Protein AF-A9G1P7-F1 (afdb_monomer)

Radius of gyration: 18.1 Å; Cα contacts (8 Å, |Δi|>4): 187; chains: 1; bounding box: 56×40×47 Å

Nearest PDB structures (foldseek):
  2op5-assembly2_C  TM=6.151E-01  e=6.965E-02  uncultured marine organism
  7rzh-assembly1_B  TM=4.862E-01  e=1.007E+00  Homo sapiens
  4pfc-assembly1_B  TM=4.143E-01  e=4.595E+00  Homo sapiens
  4pf9-assembly1_A  TM=4.374E-01  e=9.522E+00  Homo sapiens
  8p1m-assembly1_A  TM=3.421E-01  e=5.858E+00  Orthohantavirus hantanense

Sequence (152 aa):
MLPRSRGFTIIAKVIPGREDVVRAYGKTVENLIKDQPLALAPLALHHLRWATYKEGDTTWFLYIGFFDTDFDKYVEDAVLLFKQAGLNTIFEQLEGFPLDWKENPASFAKFAREHAAQPFMEYAEYPDATGVEVVKALKVKCALSTMLDQMQ

Secondary structure (DSSP, 8-state):
-----EEEEEEEEBPTT-HHHHHHHHHHHHHHHHH-TTTTGGG-EEEEEEEEEEETTEEEEEEEEEESS-HHHHHHHHHHHHHHHTPPPGGGGBTT--TTTTT-HHHHHHHHHHTB---S----SSTT--HHHHHHHHHHHHHHHHHHHTT-

Structure (mmCIF, N/CA/C/O backbone):
data_AF-A9G1P7-F1
#
_entry.id   AF-A9G1P7-F1
#
loop_
_atom_site.group_PDB
_atom_site.id
_atom_site.type_symbol
_atom_site.label_atom_id
_atom_site.label_alt_id
_atom_site.label_comp_id
_atom_site.label_asym_id
_atom_site.label_entity_id
_atom_site.label_seq_id
_atom_site.pdbx_PDB_ins_code
_atom_site.Cartn_x
_atom_site.Cartn_y
_atom_site.Cartn_z
_atom_site.occupancy
_atom_site.B_iso_or_equiv
_atom_site.auth_seq_id
_atom_site.auth_comp_id
_atom_site.auth_asym_id
_atom_site.auth_atom_id
_atom_site.pdbx_PDB_model_num
ATOM 1 N N . MET A 1 1 ? 11.477 22.745 -3.547 1.00 47.53 1 MET A N 1
ATOM 2 C CA . MET A 1 1 ? 10.751 21.576 -3.004 1.00 47.53 1 MET A CA 1
ATOM 3 C C . MET A 1 1 ? 11.686 20.390 -3.175 1.00 47.53 1 MET A C 1
ATOM 5 O O . MET A 1 1 ? 12.257 20.295 -4.253 1.00 47.53 1 MET A O 1
ATOM 9 N N . LEU A 1 2 ? 11.952 19.592 -2.133 1.00 44.75 2 LEU A N 1
ATOM 10 C CA . LEU A 1 2 ? 12.811 18.405 -2.276 1.00 44.75 2 LEU A CA 1
ATOM 11 C C . LEU A 1 2 ? 12.202 17.443 -3.311 1.00 44.75 2 LEU A C 1
ATOM 13 O O . LEU A 1 2 ? 10.972 17.414 -3.422 1.00 44.75 2 LEU A O 1
ATOM 17 N N . PRO A 1 3 ? 13.026 16.692 -4.054 1.00 53.44 3 PRO A N 1
ATOM 18 C CA . PRO A 1 3 ? 12.527 15.663 -4.950 1.00 53.44 3 PRO A CA 1
ATOM 19 C C . PRO A 1 3 ? 11.735 14.611 -4.163 1.00 53.44 3 PRO A C 1
ATOM 21 O O . PRO A 1 3 ? 12.199 14.117 -3.134 1.00 53.44 3 PRO A O 1
ATOM 24 N N . ARG A 1 4 ? 10.513 14.320 -4.622 1.00 58.38 4 ARG A N 1
ATOM 25 C CA . ARG A 1 4 ? 9.573 13.392 -3.979 1.00 58.38 4 ARG A CA 1
ATOM 26 C C . ARG A 1 4 ? 9.188 12.291 -4.951 1.00 58.38 4 ARG A C 1
ATOM 28 O O . ARG A 1 4 ? 8.892 12.582 -6.108 1.00 58.38 4 ARG A O 1
ATOM 35 N N . SER A 1 5 ? 9.150 11.059 -4.462 1.00 65.62 5 SER A N 1
ATOM 36 C CA . SER A 1 5 ? 8.478 9.967 -5.166 1.00 65.62 5 SER A CA 1
ATOM 37 C C . SER A 1 5 ? 6.971 10.100 -4.946 1.00 65.62 5 SER A C 1
ATOM 39 O O . SER A 1 5 ? 6.522 10.734 -3.992 1.00 65.62 5 SER A O 1
ATOM 41 N N . ARG A 1 6 ? 6.144 9.514 -5.815 1.00 79.06 6 ARG A N 1
ATOM 42 C CA . ARG A 1 6 ? 4.700 9.463 -5.549 1.00 79.06 6 ARG A CA 1
ATOM 43 C C . ARG A 1 6 ? 4.474 8.427 -4.448 1.00 79.06 6 ARG A C 1
ATOM 45 O O . ARG A 1 6 ? 4.608 7.225 -4.668 1.00 79.06 6 ARG A O 1
ATOM 52 N N . GLY A 1 7 ? 4.248 8.927 -3.235 1.00 84.25 7 GLY A N 1
ATOM 53 C CA . GLY A 1 7 ? 4.132 8.135 -2.018 1.00 84.25 7 GLY A CA 1
ATOM 54 C C . GLY A 1 7 ? 2.810 8.358 -1.292 1.00 84.25 7 GLY A C 1
ATOM 55 O O . GLY A 1 7 ? 2.191 9.419 -1.391 1.00 84.25 7 GLY A O 1
ATOM 56 N N . PHE A 1 8 ? 2.380 7.351 -0.536 1.00 89.81 8 PHE A N 1
ATOM 57 C CA . PHE A 1 8 ? 1.216 7.435 0.338 1.00 89.81 8 PHE A CA 1
ATOM 58 C C . PHE A 1 8 ? 1.489 6.708 1.661 1.00 89.81 8 PHE A C 1
ATOM 60 O O . PHE A 1 8 ? 2.047 5.610 1.660 1.00 89.81 8 PHE A O 1
ATOM 67 N N . THR A 1 9 ? 1.055 7.293 2.783 1.00 94.31 9 THR A N 1
ATOM 68 C CA . THR A 1 9 ? 1.056 6.637 4.102 1.00 94.31 9 THR A CA 1
ATOM 69 C C . THR A 1 9 ? -0.363 6.556 4.666 1.00 94.31 9 THR A C 1
ATOM 71 O O . THR A 1 9 ? -0.972 7.594 4.906 1.00 94.31 9 THR A O 1
ATOM 74 N N . ILE A 1 10 ? -0.890 5.347 4.892 1.00 96.00 10 ILE A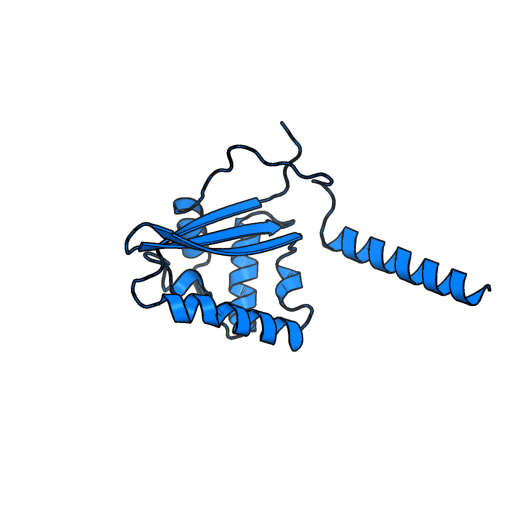 N 1
ATOM 75 C CA . ILE A 1 10 ? -2.172 5.102 5.583 1.00 96.00 10 ILE A CA 1
ATOM 76 C C . ILE A 1 10 ? -1.874 4.748 7.036 1.00 96.00 10 ILE A C 1
ATOM 78 O O . ILE A 1 10 ? -1.062 3.854 7.292 1.00 96.00 10 ILE A O 1
ATOM 82 N N . ILE A 1 11 ? -2.576 5.392 7.967 1.00 97.44 11 ILE A N 1
ATOM 83 C CA . ILE A 1 11 ? -2.662 4.959 9.364 1.00 97.44 11 ILE A CA 1
ATOM 84 C C . ILE A 1 11 ? -4.134 4.740 9.702 1.00 97.44 11 ILE A C 1
ATOM 86 O O . ILE A 1 11 ? -4.928 5.675 9.658 1.00 97.44 11 ILE A O 1
ATOM 90 N N . ALA A 1 12 ? -4.505 3.507 10.038 1.00 98.12 12 ALA A N 1
ATOM 91 C CA . ALA A 1 12 ? -5.886 3.154 10.362 1.00 98.12 12 ALA A CA 1
ATOM 92 C C . ALA A 1 12 ? -5.949 2.110 11.478 1.00 98.12 12 ALA A C 1
ATOM 94 O O . ALA A 1 12 ? -4.993 1.369 11.711 1.00 98.12 12 ALA A O 1
ATOM 95 N N . LYS A 1 13 ? -7.078 2.051 12.183 1.00 98.31 13 LYS A N 1
ATOM 96 C CA . LYS A 1 13 ? -7.295 1.069 13.249 1.00 98.31 13 LYS A CA 1
ATOM 97 C C . LYS A 1 13 ? -7.626 -0.292 12.659 1.00 98.31 13 LYS A C 1
ATOM 99 O O . LYS A 1 13 ? -8.415 -0.391 11.722 1.00 98.31 13 LYS A O 1
ATOM 104 N N . VAL A 1 14 ? -7.040 -1.337 13.227 1.00 98.31 14 VAL A N 1
ATOM 105 C CA . VAL A 1 14 ? -7.446 -2.719 12.961 1.00 98.31 14 VAL A CA 1
ATOM 106 C C . VAL A 1 14 ? -8.733 -2.997 13.731 1.00 98.31 14 VAL A C 1
ATOM 108 O O . VAL A 1 14 ? -8.842 -2.618 14.895 1.00 98.31 14 VAL A O 1
ATOM 111 N N . ILE A 1 15 ? -9.690 -3.678 13.098 1.00 98.06 15 ILE A N 1
ATOM 112 C CA . ILE A 1 15 ? -10.915 -4.140 13.762 1.00 98.06 15 ILE A CA 1
ATOM 113 C C . ILE A 1 15 ? -10.518 -5.024 14.962 1.00 98.06 15 ILE A C 1
ATOM 115 O O . ILE A 1 15 ? -9.756 -5.979 14.768 1.00 98.06 15 ILE A O 1
ATOM 119 N N . PRO A 1 16 ? -11.032 -4.771 16.180 1.00 97.12 16 PRO A N 1
ATOM 120 C CA . PRO A 1 16 ? -10.683 -5.558 17.360 1.00 97.12 16 PRO A CA 1
ATOM 121 C C . PRO A 1 16 ? -10.860 -7.068 17.142 1.00 97.12 16 PRO A C 1
ATOM 123 O O . PRO A 1 16 ? -11.905 -7.523 16.670 1.00 97.12 16 PRO A O 1
ATOM 126 N N . GLY A 1 17 ? -9.832 -7.854 17.476 1.00 96.06 17 GLY A N 1
ATOM 127 C CA . GLY A 1 17 ? -9.819 -9.310 17.298 1.00 96.06 17 GLY A CA 1
ATOM 128 C C . GLY A 1 17 ? -9.409 -9.788 15.898 1.00 96.06 17 GLY A C 1
ATOM 129 O O . GLY A 1 17 ? -9.467 -10.988 15.625 1.00 96.06 17 GLY A O 1
ATOM 130 N N . ARG A 1 18 ? -9.009 -8.888 14.987 1.00 96.75 18 ARG A N 1
ATOM 131 C CA . ARG A 1 18 ? -8.516 -9.232 13.637 1.00 96.75 18 ARG A CA 1
ATOM 132 C C . ARG A 1 18 ? -6.996 -9.183 13.495 1.00 96.75 18 ARG A C 1
ATOM 134 O O . ARG A 1 18 ? -6.484 -9.396 12.399 1.00 96.75 18 ARG A O 1
ATOM 141 N N . GLU A 1 19 ? -6.254 -8.969 14.575 1.00 94.25 19 GLU A N 1
ATOM 142 C CA . GLU A 1 19 ? -4.794 -8.831 14.567 1.00 94.25 19 GLU A CA 1
ATOM 143 C C . GLU A 1 19 ? -4.078 -10.032 13.940 1.00 94.25 19 GLU A C 1
ATOM 145 O O . GLU A 1 19 ? -3.160 -9.860 13.132 1.00 94.25 19 GLU A O 1
ATOM 150 N N . ASP A 1 20 ? -4.517 -11.245 14.275 1.00 95.06 20 ASP A N 1
ATOM 151 C CA . ASP A 1 20 ? -3.923 -12.471 13.738 1.00 95.06 20 ASP A CA 1
ATOM 152 C C . ASP A 1 20 ? -4.206 -12.627 12.243 1.00 95.06 20 ASP A C 1
ATOM 154 O O . ASP A 1 20 ? -3.332 -13.066 11.495 1.00 95.06 20 ASP A O 1
ATOM 158 N N . VAL A 1 21 ? -5.384 -12.191 11.782 1.00 95.56 21 VAL A N 1
ATOM 159 C CA . VAL A 1 21 ? -5.727 -12.159 10.352 1.00 95.56 21 VAL A CA 1
ATOM 160 C C . VAL A 1 21 ? -4.827 -11.165 9.624 1.00 95.56 21 VAL A C 1
ATOM 162 O O . VAL A 1 21 ? -4.291 -11.488 8.563 1.00 95.56 21 VAL A O 1
ATOM 165 N N . VAL A 1 22 ? -4.589 -9.991 10.224 1.00 94.94 22 VAL A N 1
ATOM 166 C CA . VAL A 1 22 ? -3.697 -8.978 9.651 1.00 94.94 22 VAL A CA 1
ATOM 167 C C . VAL A 1 22 ? -2.276 -9.513 9.490 1.00 94.94 22 VAL A C 1
ATOM 169 O O . VAL A 1 22 ? -1.677 -9.376 8.424 1.00 94.94 22 VAL A O 1
ATOM 172 N N . ARG A 1 23 ? -1.735 -10.177 10.519 1.00 92.31 23 ARG A N 1
ATOM 173 C CA . ARG A 1 23 ? -0.396 -10.784 10.441 1.00 92.31 23 ARG A CA 1
ATOM 174 C C . ARG A 1 23 ? -0.343 -11.952 9.461 1.00 92.31 23 ARG A C 1
ATOM 176 O O . ARG A 1 23 ? 0.632 -12.076 8.722 1.00 92.31 23 ARG A O 1
ATOM 183 N N . ALA A 1 24 ? -1.368 -12.800 9.441 1.00 94.19 24 ALA A N 1
ATOM 184 C CA . ALA A 1 24 ? -1.423 -13.956 8.552 1.00 94.19 24 ALA A CA 1
ATOM 185 C C . ALA A 1 24 ? -1.475 -13.555 7.071 1.00 94.19 24 ALA A C 1
ATOM 187 O O . ALA A 1 24 ? -0.924 -14.272 6.237 1.00 94.19 24 ALA A O 1
ATOM 188 N N . TYR A 1 25 ? -2.055 -12.395 6.747 1.00 93.69 25 TYR A N 1
ATOM 189 C CA . TYR A 1 25 ? -2.134 -11.890 5.376 1.00 93.69 25 TYR A CA 1
ATOM 190 C C . TYR A 1 25 ? -0.769 -11.743 4.691 1.00 93.69 25 TYR A C 1
ATOM 192 O O . TYR A 1 25 ? -0.667 -11.951 3.483 1.00 93.69 25 TYR A O 1
ATOM 200 N N . GLY A 1 26 ? 0.298 -11.463 5.451 1.00 91.06 26 GLY A N 1
ATOM 201 C CA . GLY A 1 26 ? 1.657 -11.424 4.906 1.00 91.06 26 GLY A CA 1
ATOM 202 C C . GLY A 1 26 ? 2.028 -12.722 4.182 1.00 91.06 26 GLY A C 1
ATOM 203 O O . GLY A 1 26 ? 2.543 -12.680 3.069 1.00 91.06 26 GLY A O 1
ATOM 204 N N . LYS A 1 27 ? 1.643 -13.879 4.740 1.00 92.75 27 LYS A N 1
ATOM 205 C CA . LYS A 1 27 ? 1.874 -15.188 4.108 1.00 92.75 27 LYS A CA 1
ATOM 206 C C . LYS A 1 27 ? 1.083 -15.362 2.813 1.00 92.75 27 LYS A C 1
ATOM 208 O O . LYS A 1 27 ? 1.578 -15.996 1.887 1.00 92.75 27 LYS A O 1
ATOM 213 N N . THR A 1 28 ? -0.123 -14.802 2.727 1.00 91.88 28 THR A N 1
ATOM 214 C CA . THR A 1 28 ? -0.927 -14.825 1.495 1.00 91.88 28 THR A CA 1
ATOM 215 C C . THR A 1 28 ? -0.209 -14.091 0.366 1.00 91.88 28 THR A C 1
ATOM 217 O O . THR A 1 28 ? -0.097 -14.623 -0.737 1.00 91.88 28 THR A O 1
ATOM 220 N N . VAL A 1 29 ? 0.335 -12.903 0.650 1.00 90.25 29 VAL A N 1
ATOM 221 C CA . VAL A 1 29 ? 1.100 -12.118 -0.331 1.00 90.25 29 VAL A CA 1
ATOM 222 C C . VAL A 1 29 ? 2.419 -12.809 -0.685 1.00 90.25 29 VAL A C 1
ATOM 224 O O . VAL A 1 29 ? 2.765 -12.892 -1.860 1.00 90.25 29 VAL A O 1
ATOM 227 N N . GLU A 1 30 ? 3.135 -13.363 0.298 1.00 91.62 30 GLU A N 1
ATOM 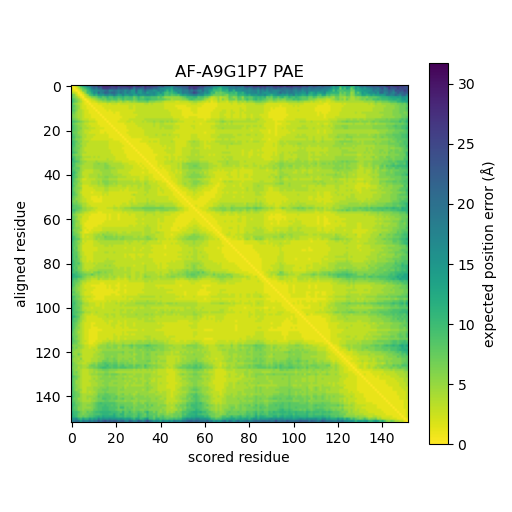228 C CA . GLU A 1 30 ? 4.359 -14.134 0.048 1.00 91.62 30 GLU A CA 1
ATOM 229 C C . GLU A 1 30 ? 4.111 -15.331 -0.875 1.00 91.62 30 GLU A C 1
ATOM 231 O O . GLU A 1 30 ? 4.896 -15.567 -1.790 1.00 91.62 30 GLU A O 1
ATOM 236 N N . ASN A 1 31 ? 3.033 -16.084 -0.648 1.00 93.56 31 ASN A N 1
ATOM 237 C CA . ASN A 1 31 ? 2.690 -17.232 -1.483 1.00 93.56 31 ASN A CA 1
ATOM 238 C C . ASN A 1 31 ? 2.307 -16.794 -2.902 1.00 93.56 31 ASN A C 1
ATOM 240 O O . ASN A 1 31 ? 2.817 -17.373 -3.857 1.00 93.56 31 ASN A O 1
ATOM 244 N N . LEU A 1 32 ? 1.521 -15.718 -3.050 1.00 90.69 32 LEU A N 1
ATOM 245 C CA . LEU A 1 32 ? 1.213 -15.141 -4.364 1.00 90.69 32 LEU A CA 1
ATOM 246 C C . LEU A 1 32 ? 2.491 -14.792 -5.137 1.00 90.69 32 LEU A C 1
ATOM 248 O O . LEU A 1 32 ? 2.601 -15.126 -6.310 1.00 90.69 32 LEU A O 1
ATOM 252 N N . ILE A 1 33 ? 3.458 -14.136 -4.492 1.00 91.25 33 ILE A N 1
ATOM 253 C CA . ILE A 1 33 ? 4.712 -13.735 -5.145 1.00 91.25 33 ILE A CA 1
ATOM 254 C C . ILE A 1 33 ? 5.585 -14.956 -5.466 1.00 91.25 33 ILE A C 1
ATOM 256 O O . ILE A 1 33 ? 6.236 -14.977 -6.507 1.00 91.25 33 ILE A O 1
ATOM 260 N N . LYS A 1 34 ? 5.606 -15.986 -4.611 1.00 94.00 34 LYS A N 1
ATOM 261 C CA . LYS A 1 34 ? 6.332 -17.236 -4.900 1.00 94.00 34 LYS A CA 1
ATOM 262 C C . LYS A 1 34 ? 5.774 -17.937 -6.138 1.00 94.00 34 LYS A C 1
ATOM 264 O O . LYS A 1 34 ? 6.558 -18.355 -6.987 1.00 94.00 34 LYS A O 1
ATOM 269 N N . ASP A 1 35 ? 4.452 -18.028 -6.248 1.00 93.25 35 ASP A N 1
ATOM 270 C CA . ASP A 1 35 ? 3.785 -18.697 -7.369 1.00 93.25 35 ASP A CA 1
ATOM 271 C C . ASP A 1 35 ? 3.802 -17.833 -8.640 1.00 93.25 35 ASP A C 1
ATOM 273 O O . ASP A 1 35 ? 3.920 -18.339 -9.757 1.00 93.25 35 ASP A O 1
ATOM 277 N N . GLN A 1 36 ? 3.701 -16.512 -8.477 1.00 91.88 36 GLN A N 1
ATOM 278 C CA . GLN A 1 36 ? 3.643 -15.522 -9.549 1.00 91.88 36 GLN A CA 1
ATOM 279 C C . GLN A 1 36 ? 4.563 -14.330 -9.222 1.00 91.88 36 GLN A C 1
ATOM 281 O O . GLN A 1 36 ? 4.098 -13.290 -8.745 1.00 91.88 36 GLN A O 1
ATOM 286 N N . PRO A 1 37 ? 5.871 -14.419 -9.538 1.00 88.94 37 PRO A N 1
ATOM 287 C CA . PRO A 1 37 ? 6.860 -13.395 -9.169 1.00 88.94 37 PRO A CA 1
ATOM 288 C C . PRO A 1 37 ? 6.566 -11.977 -9.669 1.00 88.94 37 PRO A C 1
ATOM 290 O O . PRO A 1 37 ? 7.081 -11.006 -9.120 1.00 88.94 37 PRO A O 1
ATOM 293 N N . LEU A 1 38 ? 5.740 -11.844 -10.709 1.00 87.75 38 LEU A N 1
ATOM 294 C CA . LEU A 1 38 ? 5.348 -10.565 -11.303 1.00 87.75 38 LEU A CA 1
ATOM 295 C C . LEU A 1 38 ? 3.914 -10.142 -10.955 1.00 87.75 38 LEU A C 1
ATOM 297 O O . LEU A 1 38 ? 3.423 -9.183 -11.542 1.00 87.75 38 LEU A O 1
ATOM 301 N N . ALA A 1 39 ? 3.246 -10.807 -10.006 1.00 89.25 39 ALA A N 1
ATOM 302 C CA . ALA A 1 39 ? 1.854 -10.514 -9.660 1.00 89.25 39 ALA A CA 1
ATOM 303 C C . ALA A 1 39 ? 1.627 -9.040 -9.291 1.00 89.25 39 ALA A C 1
ATOM 305 O O . ALA A 1 39 ? 0.617 -8.465 -9.677 1.00 89.25 39 ALA A O 1
ATOM 306 N N . LEU A 1 40 ? 2.584 -8.409 -8.599 1.00 89.44 40 LEU A N 1
ATOM 307 C CA . LEU A 1 40 ? 2.502 -7.002 -8.189 1.00 89.44 40 LEU A CA 1
ATOM 308 C C . LEU A 1 40 ? 3.071 -6.009 -9.218 1.00 89.44 40 LEU A C 1
ATOM 310 O O . LEU A 1 40 ? 3.011 -4.803 -8.987 1.00 89.44 40 LEU A O 1
ATOM 314 N N . ALA A 1 41 ? 3.613 -6.474 -10.349 1.00 87.94 41 ALA A N 1
ATOM 315 C CA . ALA A 1 41 ? 4.207 -5.604 -11.367 1.00 87.94 41 ALA A CA 1
ATOM 316 C C . ALA A 1 41 ? 3.260 -4.508 -11.907 1.00 87.94 41 ALA A C 1
ATOM 318 O O . ALA A 1 41 ? 3.750 -3.399 -12.136 1.00 87.94 41 ALA A O 1
ATOM 319 N N . PRO A 1 42 ? 1.936 -4.740 -12.069 1.00 88.81 42 PRO A N 1
ATOM 320 C CA . PRO A 1 42 ? 1.008 -3.698 -12.519 1.00 88.81 42 PRO A CA 1
ATOM 321 C C . PRO A 1 42 ? 0.946 -2.471 -11.604 1.00 88.81 42 PRO A C 1
ATOM 323 O O . PRO A 1 42 ? 0.643 -1.384 -12.077 1.00 88.81 42 PRO A O 1
ATOM 326 N N . LEU A 1 43 ? 1.277 -2.623 -10.318 1.00 89.94 43 LEU A N 1
ATOM 327 C CA . LEU A 1 43 ? 1.243 -1.534 -9.340 1.00 89.94 43 LEU A CA 1
ATOM 328 C C . LEU A 1 43 ? 2.434 -0.570 -9.449 1.00 89.94 43 LEU A C 1
ATOM 330 O O . LEU A 1 43 ? 2.482 0.406 -8.704 1.00 89.94 43 LEU A O 1
ATOM 334 N N . ALA A 1 44 ? 3.401 -0.858 -10.332 1.00 89.12 44 ALA A N 1
ATOM 335 C CA . ALA A 1 44 ? 4.587 -0.034 -10.580 1.00 89.12 44 ALA A CA 1
ATOM 336 C C . ALA A 1 44 ? 5.278 0.436 -9.283 1.00 89.12 44 ALA A C 1
ATOM 338 O O . ALA A 1 44 ? 5.553 1.619 -9.084 1.00 89.12 44 ALA A O 1
ATOM 339 N N . LEU A 1 45 ? 5.489 -0.512 -8.367 1.00 89.69 45 LEU A N 1
ATOM 340 C CA . LEU A 1 45 ? 5.975 -0.265 -7.013 1.00 89.69 45 LEU A CA 1
ATOM 341 C C . LEU A 1 45 ? 7.489 -0.064 -6.989 1.00 89.69 45 LEU A C 1
ATOM 343 O O . LEU A 1 45 ? 8.237 -0.872 -7.538 1.00 89.69 45 LEU A O 1
ATOM 347 N N . HIS A 1 46 ? 7.931 0.929 -6.223 1.00 89.75 46 HIS A N 1
ATOM 348 C CA . HIS A 1 46 ? 9.305 1.009 -5.720 1.00 89.75 46 HIS A CA 1
ATOM 349 C C . HIS A 1 46 ? 9.457 0.231 -4.424 1.00 89.75 46 HIS A C 1
ATOM 351 O O . HIS A 1 46 ? 10.432 -0.488 -4.215 1.00 89.75 46 HIS A O 1
ATOM 357 N N . HIS A 1 47 ? 8.484 0.398 -3.530 1.00 89.31 47 HIS A N 1
ATOM 358 C CA . HIS A 1 47 ? 8.530 -0.171 -2.195 1.00 89.31 47 HIS A CA 1
ATOM 359 C C . HIS A 1 47 ? 7.140 -0.152 -1.557 1.00 89.31 47 HIS A C 1
ATOM 361 O O . HIS A 1 47 ? 6.435 0.856 -1.623 1.00 89.31 47 HIS A O 1
ATOM 367 N N . LEU A 1 48 ? 6.782 -1.250 -0.889 1.00 91.38 48 LEU A N 1
ATOM 368 C CA . LEU A 1 48 ? 5.602 -1.354 -0.036 1.00 91.38 48 LEU A CA 1
ATOM 369 C C . LEU A 1 48 ? 6.005 -1.852 1.345 1.00 91.38 48 LEU A C 1
ATOM 371 O O . LEU A 1 48 ? 6.807 -2.778 1.476 1.00 91.38 48 LEU A O 1
ATOM 375 N N . ARG A 1 49 ? 5.405 -1.270 2.379 1.00 93.38 49 ARG A N 1
ATOM 376 C CA . ARG A 1 49 ? 5.606 -1.694 3.759 1.00 93.38 49 ARG A CA 1
ATOM 377 C C . ARG A 1 49 ? 4.294 -1.712 4.513 1.00 93.38 49 ARG A C 1
ATOM 379 O O . ARG A 1 49 ? 3.616 -0.697 4.627 1.00 93.38 49 ARG A O 1
ATOM 386 N N . TRP A 1 50 ? 4.018 -2.867 5.099 1.00 94.31 50 TRP A N 1
ATOM 387 C CA . TRP A 1 50 ? 2.957 -3.079 6.067 1.00 94.31 50 TRP A CA 1
ATOM 388 C C . TRP A 1 50 ? 3.588 -3.208 7.445 1.00 94.31 50 TRP A C 1
ATOM 390 O O . TRP A 1 50 ? 4.566 -3.936 7.627 1.00 94.31 50 TRP A O 1
ATOM 400 N N . ALA A 1 51 ? 3.038 -2.509 8.423 1.00 95.38 51 ALA A N 1
ATOM 401 C CA . ALA A 1 51 ? 3.428 -2.653 9.812 1.00 95.38 51 ALA A CA 1
ATOM 402 C C . ALA A 1 51 ? 2.205 -2.511 10.714 1.00 95.38 51 ALA A C 1
ATOM 404 O O . ALA A 1 51 ? 1.186 -1.942 10.335 1.00 95.38 51 ALA A O 1
ATOM 405 N N . THR A 1 52 ? 2.329 -3.022 11.932 1.00 96.44 52 THR A N 1
ATOM 406 C CA . THR A 1 52 ? 1.331 -2.823 12.981 1.00 96.44 52 THR A CA 1
ATOM 407 C C . THR A 1 52 ? 2.026 -2.376 14.251 1.00 96.44 52 THR A C 1
ATOM 409 O O . THR A 1 52 ? 3.075 -2.934 14.584 1.00 96.44 52 THR A O 1
ATOM 412 N N . TYR A 1 53 ? 1.423 -1.457 14.990 1.00 96.56 53 TYR A N 1
ATOM 413 C CA . TYR A 1 53 ? 1.860 -1.091 16.335 1.00 96.56 53 TYR A CA 1
ATOM 414 C C . TYR A 1 53 ? 0.661 -1.052 17.284 1.00 96.56 53 TYR A C 1
ATOM 416 O O . TYR A 1 53 ? -0.485 -1.036 16.842 1.00 96.56 53 TYR A O 1
ATOM 424 N N . LYS A 1 54 ? 0.922 -1.093 18.592 1.00 97.00 54 LYS A N 1
ATOM 425 C CA . LYS A 1 54 ? -0.121 -1.020 19.620 1.00 97.00 54 LYS A CA 1
ATOM 426 C C . LYS A 1 54 ? -0.042 0.297 20.373 1.00 97.00 54 LYS A C 1
ATOM 428 O O . LYS A 1 54 ? 1.051 0.752 20.701 1.00 97.00 54 LYS A O 1
ATOM 433 N N . GLU A 1 55 ? -1.204 0.853 20.676 1.00 96.81 55 GLU A N 1
ATOM 434 C CA . GLU A 1 55 ? -1.387 1.996 21.564 1.00 96.81 55 GLU A CA 1
ATOM 435 C C . GLU A 1 55 ? -2.544 1.668 22.516 1.00 96.81 55 GLU A C 1
ATOM 437 O O . GLU A 1 55 ? -3.706 1.606 22.110 1.00 96.81 55 GLU A O 1
ATOM 442 N N . GLY A 1 56 ? -2.215 1.367 23.776 1.00 95.19 56 GLY A N 1
ATOM 443 C CA . GLY A 1 56 ? -3.169 0.759 24.707 1.00 95.19 56 GLY A CA 1
ATOM 444 C C . GLY A 1 56 ? -3.723 -0.558 24.154 1.00 95.19 56 GLY A C 1
ATOM 445 O O . GLY A 1 56 ? -2.964 -1.408 23.681 1.00 95.19 56 GLY A O 1
ATOM 446 N N . ASP A 1 57 ? -5.049 -0.692 24.166 1.00 94.56 57 ASP A N 1
ATOM 447 C CA . ASP A 1 57 ? -5.762 -1.854 23.618 1.00 94.56 57 ASP A CA 1
ATOM 448 C C . ASP A 1 57 ? -6.034 -1.745 22.107 1.00 94.56 57 ASP A C 1
ATOM 450 O O . ASP A 1 57 ? -6.596 -2.661 21.510 1.00 94.56 57 ASP A O 1
ATOM 454 N N . THR A 1 58 ? -5.639 -0.640 21.464 1.00 97.19 58 THR A N 1
ATOM 455 C CA . THR A 1 58 ? -5.852 -0.434 20.025 1.00 97.19 58 THR A CA 1
ATOM 456 C C . THR A 1 58 ? -4.652 -0.928 19.226 1.00 97.19 58 THR A C 1
ATOM 458 O O . THR A 1 58 ? -3.509 -0.533 19.473 1.00 97.19 58 THR A O 1
ATOM 461 N N . THR A 1 59 ? -4.915 -1.757 18.215 1.00 98.25 59 THR A N 1
ATOM 462 C CA . THR A 1 59 ? -3.921 -2.116 17.201 1.00 98.25 59 THR A CA 1
ATOM 463 C C . THR A 1 59 ? -4.067 -1.189 15.998 1.00 98.25 59 THR A C 1
ATOM 465 O O . THR A 1 59 ? -5.121 -1.115 15.370 1.00 98.25 59 THR A O 1
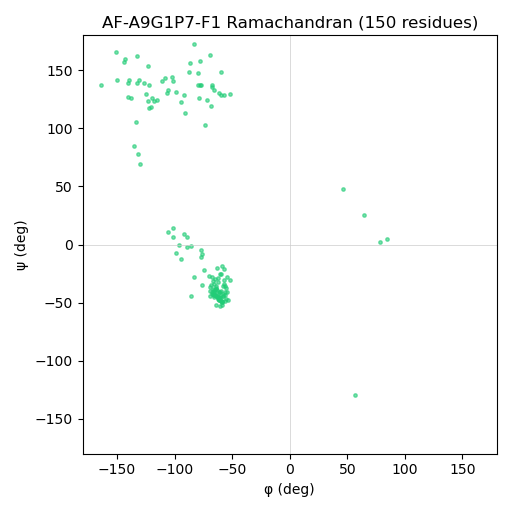ATOM 468 N N . TRP A 1 60 ? -2.986 -0.502 15.654 1.00 98.00 60 TRP A N 1
ATOM 469 C CA . TRP A 1 60 ? -2.897 0.379 14.499 1.00 98.00 60 TRP A CA 1
ATOM 470 C C . TRP A 1 60 ? -2.167 -0.311 13.354 1.00 98.00 60 TRP A C 1
ATOM 472 O O . TRP A 1 60 ? -1.166 -1.002 13.559 1.00 98.00 60 TRP A O 1
ATOM 482 N N . PHE A 1 61 ? -2.659 -0.092 12.143 1.00 97.94 61 PHE A N 1
ATOM 483 C CA . PHE A 1 61 ? -2.080 -0.547 10.892 1.00 97.94 61 PHE A CA 1
ATOM 484 C C . PHE A 1 61 ? -1.446 0.633 10.160 1.00 97.94 61 PHE A C 1
ATOM 486 O O . PHE A 1 61 ? -2.072 1.676 9.976 1.00 97.94 61 PHE A O 1
ATOM 493 N N . LEU A 1 62 ? -0.200 0.441 9.737 1.00 97.06 62 LEU A N 1
ATOM 494 C CA . LEU A 1 62 ? 0.587 1.380 8.955 1.00 97.06 62 LEU A CA 1
ATOM 495 C C . LEU A 1 62 ? 0.860 0.762 7.585 1.00 97.06 62 LEU A C 1
ATOM 497 O O . LEU A 1 62 ? 1.454 -0.316 7.494 1.00 97.06 62 LEU A O 1
ATOM 501 N N . TYR A 1 63 ? 0.478 1.473 6.531 1.00 95.62 63 TYR A N 1
ATOM 502 C CA . TYR A 1 63 ? 0.796 1.114 5.156 1.00 95.62 63 TYR A CA 1
ATOM 503 C C . TYR A 1 63 ? 1.540 2.250 4.479 1.00 95.62 63 TYR A C 1
ATOM 505 O O . TYR A 1 63 ? 1.032 3.364 4.416 1.00 95.62 63 TYR A O 1
ATOM 513 N N . ILE A 1 64 ? 2.730 1.961 3.967 1.00 94.44 64 ILE A N 1
ATOM 514 C CA . ILE A 1 64 ? 3.545 2.912 3.214 1.00 94.44 64 ILE A CA 1
ATOM 515 C C . ILE A 1 64 ? 3.750 2.333 1.825 1.00 94.44 64 ILE A C 1
ATOM 517 O O . ILE A 1 64 ? 4.239 1.208 1.698 1.00 94.44 64 ILE A O 1
ATOM 521 N N . GLY A 1 65 ? 3.410 3.104 0.799 1.00 92.19 65 GLY A N 1
ATOM 522 C CA . GLY A 1 65 ? 3.646 2.721 -0.584 1.00 92.19 65 GLY A CA 1
ATOM 523 C C . GLY A 1 65 ? 4.282 3.836 -1.391 1.00 92.19 65 GLY A C 1
ATOM 524 O O . GLY A 1 65 ? 3.895 4.992 -1.251 1.00 92.19 65 GLY A O 1
ATOM 525 N N . PHE A 1 66 ? 5.237 3.457 -2.237 1.00 91.44 66 PHE A N 1
ATOM 526 C CA . PHE A 1 66 ? 5.866 4.311 -3.240 1.00 91.44 66 PHE A CA 1
ATOM 527 C C . PHE A 1 66 ? 5.725 3.649 -4.607 1.00 91.44 66 PHE A C 1
ATOM 529 O O . PHE A 1 66 ? 6.053 2.467 -4.752 1.00 91.44 66 PHE A O 1
ATOM 536 N N . PHE A 1 67 ? 5.235 4.395 -5.591 1.00 90.94 67 PHE A N 1
ATOM 537 C CA . PHE A 1 67 ? 4.890 3.875 -6.915 1.00 90.94 67 PHE A CA 1
ATOM 538 C C . PHE A 1 67 ? 5.048 4.946 -8.001 1.00 90.94 67 PHE A C 1
ATOM 540 O O . PHE A 1 67 ? 5.192 6.128 -7.703 1.00 90.94 67 PHE A O 1
ATOM 547 N N . ASP A 1 68 ? 5.047 4.530 -9.267 1.00 89.44 68 ASP A N 1
ATOM 548 C CA . ASP A 1 68 ? 5.273 5.432 -10.408 1.00 89.44 68 ASP A CA 1
ATOM 549 C C . ASP A 1 68 ? 4.009 6.185 -10.859 1.00 89.44 68 ASP A C 1
ATOM 551 O O . ASP A 1 68 ? 4.086 7.282 -11.421 1.00 89.44 68 ASP A O 1
ATOM 555 N N . THR A 1 69 ? 2.822 5.616 -10.645 1.00 88.31 69 THR A N 1
ATOM 556 C CA . THR A 1 69 ? 1.547 6.168 -11.135 1.00 88.31 69 THR A CA 1
ATOM 557 C C . THR A 1 69 ? 0.984 7.249 -10.212 1.00 88.31 69 THR A C 1
ATOM 559 O O . THR A 1 69 ? 1.503 7.502 -9.126 1.00 88.31 69 THR A O 1
ATOM 562 N N . ASP A 1 70 ? -0.082 7.932 -10.630 1.00 88.50 70 ASP A N 1
ATOM 563 C CA . ASP A 1 70 ? -0.892 8.698 -9.684 1.00 88.50 70 ASP A CA 1
ATOM 564 C C . ASP A 1 70 ? -1.661 7.761 -8.730 1.00 88.50 70 ASP A C 1
ATOM 566 O O . ASP A 1 70 ? -1.772 6.552 -8.959 1.00 88.50 70 ASP A O 1
ATOM 570 N N . PHE A 1 71 ? -2.150 8.330 -7.626 1.00 88.81 71 PHE A N 1
ATOM 571 C CA . PHE A 1 71 ? -2.791 7.574 -6.551 1.00 88.81 71 PHE A CA 1
ATOM 572 C 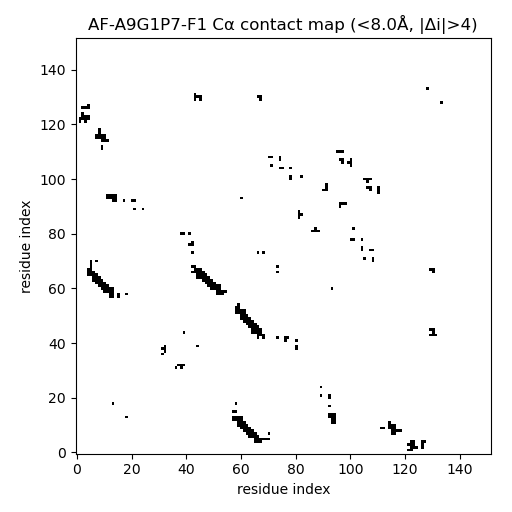C . PHE A 1 71 ? -4.102 6.904 -6.984 1.00 88.81 71 PHE A C 1
ATOM 574 O O . PHE A 1 71 ? -4.360 5.774 -6.576 1.00 88.81 71 PHE A O 1
ATOM 581 N N . ASP A 1 72 ? -4.924 7.568 -7.801 1.00 90.75 72 ASP A N 1
ATOM 582 C CA . ASP A 1 72 ? -6.211 7.002 -8.219 1.00 90.75 72 ASP A CA 1
ATOM 583 C C . ASP A 1 72 ? -5.987 5.816 -9.156 1.00 90.75 72 ASP A C 1
ATOM 585 O O . ASP A 1 72 ? -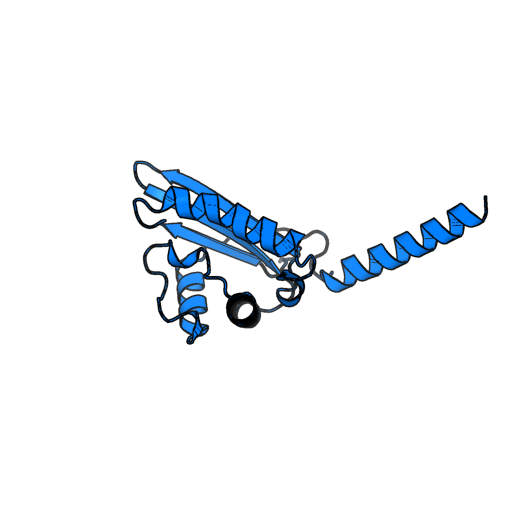6.533 4.737 -8.918 1.00 90.75 72 ASP A O 1
ATOM 589 N N . LYS A 1 73 ? -5.075 5.963 -10.124 1.00 91.25 73 LYS A N 1
ATOM 590 C CA . LYS A 1 73 ? -4.644 4.854 -10.974 1.00 91.25 73 LYS A CA 1
ATOM 591 C C . LYS A 1 73 ? -4.074 3.687 -10.165 1.00 91.25 73 LYS A C 1
ATOM 593 O O . LYS A 1 73 ? -4.402 2.536 -10.439 1.00 91.25 73 LYS A O 1
ATOM 598 N N . TYR A 1 74 ? -3.256 3.971 -9.152 1.00 91.19 74 TYR A N 1
ATOM 599 C CA . TYR A 1 74 ? -2.722 2.938 -8.263 1.00 91.19 74 TYR A CA 1
ATO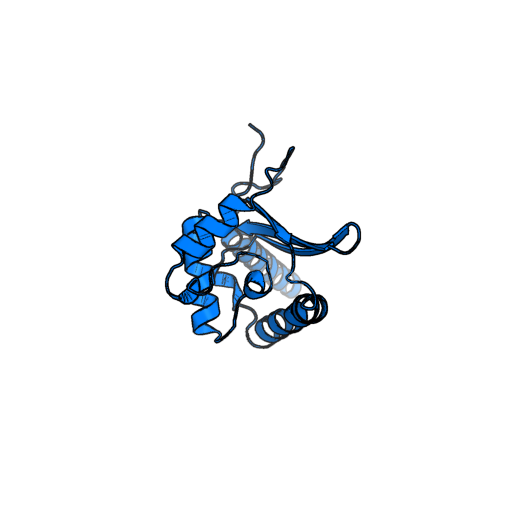M 600 C C . TYR A 1 74 ? -3.845 2.149 -7.565 1.00 91.19 74 TYR A C 1
ATOM 602 O O . TYR A 1 74 ? -3.791 0.919 -7.498 1.00 91.19 74 TYR A O 1
ATOM 610 N N . VAL A 1 75 ? -4.875 2.836 -7.058 1.00 92.69 75 VAL A N 1
ATOM 611 C CA . VAL A 1 75 ? -6.024 2.183 -6.413 1.00 92.69 75 VAL A CA 1
ATOM 612 C C . VAL A 1 75 ? -6.807 1.337 -7.417 1.00 92.69 75 VAL A C 1
ATOM 614 O O . VAL A 1 75 ? -7.148 0.199 -7.103 1.00 92.69 75 VAL A O 1
ATOM 617 N N . GLU A 1 76 ? -7.058 1.843 -8.624 1.00 93.62 76 GLU A N 1
ATOM 618 C CA . GLU A 1 76 ? -7.731 1.087 -9.690 1.00 93.62 76 GLU A CA 1
ATOM 619 C C . GLU A 1 76 ? -6.966 -0.190 -10.064 1.00 93.62 76 GLU A C 1
ATOM 621 O O . GLU A 1 76 ? -7.549 -1.279 -10.087 1.00 93.62 76 GLU A O 1
ATOM 626 N N . ASP A 1 77 ? -5.653 -0.075 -10.284 1.00 93.62 77 ASP A N 1
ATOM 627 C CA . ASP A 1 77 ? -4.785 -1.203 -10.626 1.00 93.62 77 ASP A CA 1
ATOM 628 C C . ASP A 1 77 ? -4.723 -2.220 -9.465 1.00 93.62 77 ASP A C 1
ATOM 630 O O . ASP A 1 77 ? -4.732 -3.431 -9.698 1.00 93.62 77 ASP A O 1
ATOM 634 N N . ALA A 1 78 ? -4.752 -1.760 -8.206 1.00 92.31 78 ALA A N 1
ATOM 635 C CA . ALA A 1 78 ? -4.838 -2.630 -7.030 1.00 92.31 78 ALA A CA 1
ATOM 636 C C . ALA A 1 78 ? -6.165 -3.388 -6.958 1.00 92.31 78 ALA A C 1
ATOM 638 O O . ALA A 1 78 ? -6.168 -4.598 -6.722 1.00 92.31 78 ALA A O 1
ATOM 639 N N . VAL A 1 79 ? -7.292 -2.712 -7.191 1.00 93.19 79 VAL A N 1
ATOM 640 C CA . VAL A 1 79 ? -8.610 -3.362 -7.219 1.00 93.19 79 VAL A CA 1
ATOM 641 C C . VAL A 1 79 ? -8.663 -4.428 -8.312 1.00 93.19 79 VAL A C 1
ATOM 643 O O . VAL A 1 79 ? -9.115 -5.549 -8.056 1.00 93.19 79 VAL A O 1
ATOM 646 N N . LEU A 1 80 ? -8.162 -4.112 -9.508 1.00 93.19 80 LEU A N 1
ATOM 647 C CA . LEU A 1 80 ? -8.107 -5.051 -10.626 1.00 93.19 80 LEU A CA 1
ATOM 648 C C . LEU A 1 80 ? -7.236 -6.271 -10.303 1.00 93.19 80 LEU A C 1
ATOM 650 O O . LEU A 1 80 ? -7.667 -7.404 -10.522 1.00 93.19 80 LEU A O 1
ATOM 654 N N . LEU A 1 81 ? -6.047 -6.050 -9.739 1.00 91.81 81 LEU A N 1
ATOM 655 C CA . LEU A 1 8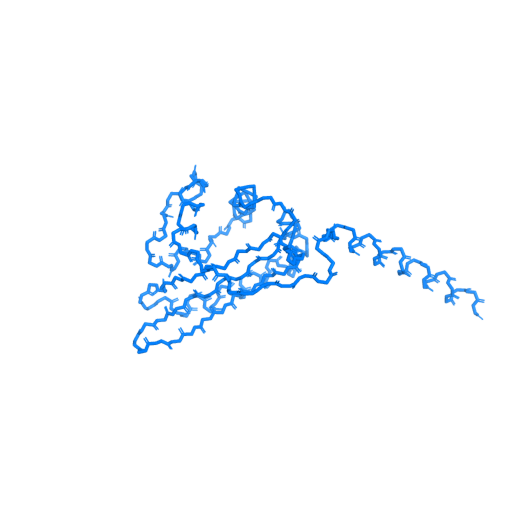1 ? -5.126 -7.111 -9.338 1.00 91.81 81 LEU A CA 1
ATOM 656 C C . LEU A 1 81 ? -5.770 -8.051 -8.320 1.00 91.81 81 LEU A C 1
ATOM 658 O O . LEU A 1 81 ? -5.752 -9.267 -8.508 1.00 91.81 81 LEU A O 1
ATOM 662 N N . PHE A 1 82 ? -6.377 -7.512 -7.260 1.00 89.06 82 PHE A N 1
ATOM 663 C CA . PHE A 1 82 ? -7.006 -8.342 -6.233 1.00 89.06 82 PHE A CA 1
ATOM 664 C C . PHE A 1 82 ? -8.194 -9.141 -6.783 1.00 89.06 82 PHE A C 1
ATOM 666 O O . PHE A 1 82 ? -8.347 -10.316 -6.443 1.00 89.06 82 PHE A O 1
ATOM 673 N N . LYS A 1 83 ? -8.987 -8.553 -7.691 1.00 89.75 83 LYS A N 1
ATOM 674 C CA . LYS A 1 83 ? -10.050 -9.268 -8.414 1.00 89.75 83 LYS A CA 1
ATOM 675 C C . LYS A 1 83 ? -9.500 -10.436 -9.233 1.00 89.75 83 LYS A C 1
ATOM 677 O O . LYS A 1 83 ? -10.021 -11.542 -9.126 1.00 89.75 83 LYS A O 1
ATOM 682 N N . GLN A 1 84 ? -8.451 -10.206 -10.021 1.00 89.38 84 GLN A N 1
ATOM 683 C CA . GLN A 1 84 ? -7.841 -11.232 -10.873 1.00 89.38 84 GLN A CA 1
ATOM 684 C C . GLN A 1 84 ? -7.169 -12.346 -10.063 1.00 89.38 84 GLN A C 1
ATOM 686 O O . GLN A 1 84 ? -7.274 -13.515 -10.424 1.00 89.38 84 GLN A O 1
ATOM 691 N N . ALA A 1 85 ? -6.523 -11.997 -8.949 1.00 85.38 85 ALA A N 1
ATOM 692 C CA . ALA A 1 85 ? -5.876 -12.952 -8.055 1.00 85.38 85 ALA A CA 1
ATOM 693 C C . ALA A 1 85 ? -6.869 -13.721 -7.161 1.00 85.38 85 ALA A C 1
ATOM 695 O O . ALA A 1 85 ? -6.463 -14.642 -6.455 1.00 85.38 85 ALA A O 1
ATOM 696 N N . GLY A 1 86 ? -8.155 -13.344 -7.150 1.00 86.31 86 GLY A N 1
ATOM 697 C CA . GLY A 1 86 ? -9.151 -13.921 -6.244 1.00 86.31 86 GLY A CA 1
ATOM 698 C C . GLY A 1 86 ? -8.862 -13.630 -4.767 1.00 86.31 86 GLY A C 1
ATOM 699 O O . GLY A 1 86 ? -9.272 -14.393 -3.895 1.00 86.31 86 GLY A O 1
ATOM 700 N N . LEU A 1 87 ? -8.140 -12.544 -4.481 1.00 86.88 87 LEU A N 1
ATOM 701 C CA . LEU A 1 87 ? -7.715 -12.167 -3.139 1.00 86.88 87 LEU A CA 1
ATOM 702 C C . LEU A 1 87 ? -8.596 -11.044 -2.586 1.00 86.88 87 LEU A C 1
ATOM 704 O O . LEU A 1 87 ? -9.013 -10.132 -3.300 1.00 86.88 87 LEU A O 1
ATOM 708 N N . ASN A 1 88 ? -8.858 -11.095 -1.284 1.00 91.88 88 ASN A N 1
ATOM 709 C CA . ASN A 1 88 ? -9.394 -9.948 -0.562 1.00 91.88 88 ASN A CA 1
ATOM 710 C C . ASN A 1 88 ? -8.247 -9.073 -0.081 1.00 91.88 88 ASN A C 1
ATOM 712 O O . ASN A 1 88 ? -7.172 -9.573 0.234 1.00 91.88 88 ASN A O 1
ATOM 716 N N . THR A 1 89 ? -8.487 -7.771 -0.002 1.00 92.62 89 THR A N 1
ATOM 717 C CA . THR A 1 89 ? -7.475 -6.836 0.467 1.00 92.62 89 THR A CA 1
ATOM 718 C C . THR A 1 89 ? -7.384 -6.834 1.992 1.00 92.62 89 THR A C 1
ATOM 720 O O . THR A 1 89 ? -8.388 -6.989 2.689 1.00 92.62 89 THR A O 1
ATOM 723 N N . ILE A 1 90 ? -6.185 -6.601 2.532 1.00 94.75 90 ILE A N 1
ATOM 724 C CA . ILE A 1 90 ? -5.976 -6.513 3.986 1.00 94.75 90 ILE A CA 1
ATOM 725 C C . ILE A 1 90 ? -6.772 -5.386 4.640 1.00 94.75 90 ILE A C 1
ATOM 727 O O . ILE A 1 90 ? -7.115 -5.472 5.818 1.00 94.75 90 ILE A O 1
ATOM 731 N N . PHE A 1 91 ? -7.099 -4.351 3.864 1.00 96.12 91 PHE A N 1
ATOM 732 C CA . PHE A 1 91 ? -7.852 -3.206 4.349 1.00 96.12 91 PHE A CA 1
ATOM 733 C C . PHE A 1 91 ? -9.268 -3.579 4.822 1.00 96.12 91 PHE A C 1
ATOM 735 O O . PHE A 1 91 ? -9.799 -2.884 5.676 1.00 96.12 91 PHE A O 1
ATOM 742 N N . GLU A 1 92 ? -9.834 -4.721 4.399 1.00 96.62 92 GLU A N 1
ATOM 743 C CA . GLU A 1 92 ? -11.100 -5.247 4.953 1.00 96.62 92 GLU A CA 1
ATOM 744 C C . GLU A 1 92 ? -11.039 -5.516 6.466 1.00 96.62 92 GLU A C 1
ATOM 746 O O . GLU A 1 92 ? -12.074 -5.638 7.115 1.00 96.62 92 GLU A O 1
ATOM 751 N N . GLN A 1 93 ? -9.837 -5.623 7.039 1.00 97.38 93 GLN A N 1
ATOM 752 C CA . GLN A 1 93 ? -9.633 -5.818 8.475 1.00 97.38 93 GLN A CA 1
ATOM 753 C C . GLN A 1 93 ? -9.474 -4.495 9.241 1.00 97.38 93 GLN A C 1
ATOM 755 O O . GLN A 1 93 ? -9.105 -4.518 10.416 1.00 97.38 93 GLN A O 1
ATOM 760 N N . LEU A 1 94 ? -9.716 -3.352 8.594 1.00 98.12 94 LEU A N 1
ATOM 761 C CA . LEU A 1 94 ? -9.574 -2.022 9.181 1.00 98.12 94 LEU A CA 1
ATOM 762 C C . LEU A 1 94 ? -10.941 -1.383 9.429 1.00 98.12 94 LEU A C 1
ATOM 764 O O . LEU A 1 94 ? -11.881 -1.548 8.649 1.00 98.12 94 LEU A O 1
ATOM 768 N N . GLU A 1 95 ? -11.053 -0.647 10.530 1.00 98.06 95 GLU A N 1
ATOM 769 C CA . GLU A 1 95 ? -12.292 0.038 10.891 1.00 98.06 95 GLU A CA 1
ATOM 770 C C . GLU A 1 95 ? -12.677 1.065 9.817 1.00 98.06 95 GLU A C 1
ATOM 772 O O . GLU A 1 95 ? -11.862 1.888 9.410 1.00 98.06 95 GLU A O 1
ATOM 777 N N . GLY A 1 96 ? -13.931 1.024 9.360 1.00 97.00 96 GLY A N 1
ATOM 778 C CA . GLY A 1 96 ? -14.459 1.978 8.379 1.00 97.00 96 GLY A CA 1
ATOM 779 C C . GLY A 1 96 ? -14.054 1.717 6.925 1.00 97.00 96 GLY A C 1
ATOM 780 O O . GLY A 1 96 ? -14.453 2.493 6.055 1.00 97.00 96 GLY A O 1
ATOM 781 N N . PHE A 1 97 ? -13.310 0.644 6.628 1.00 97.88 97 PHE A N 1
ATOM 782 C CA . PHE A 1 97 ? -13.005 0.294 5.242 1.00 97.88 97 PHE A CA 1
ATOM 783 C C . PHE A 1 97 ? -14.283 -0.105 4.479 1.00 97.88 97 PHE A C 1
ATOM 785 O O . PHE A 1 97 ? -15.089 -0.888 4.994 1.00 97.88 97 PHE A O 1
ATOM 792 N N . PRO A 1 98 ? -14.510 0.423 3.263 1.00 96.88 98 PRO A N 1
ATOM 793 C CA . PRO A 1 98 ? -15.734 0.169 2.514 1.00 96.88 98 PRO A CA 1
ATOM 794 C C . PRO A 1 98 ? -15.852 -1.288 2.062 1.00 96.88 98 PRO A C 1
ATOM 796 O O . PRO A 1 98 ? -14.922 -1.860 1.502 1.00 96.88 98 PRO A O 1
ATOM 799 N N . LEU A 1 99 ? -17.039 -1.875 2.232 1.00 94.31 99 LEU A N 1
ATOM 800 C CA . LEU A 1 99 ? -17.327 -3.250 1.802 1.00 94.31 99 LEU A CA 1
ATOM 801 C C . LEU A 1 99 ? -17.506 -3.380 0.279 1.00 94.31 99 LEU A C 1
ATOM 803 O O . LEU A 1 99 ? -17.350 -4.468 -0.268 1.00 94.31 99 LEU A O 1
ATOM 807 N N . ASP A 1 100 ? -17.823 -2.279 -0.407 1.00 94.94 100 ASP A N 1
ATOM 808 C CA . ASP A 1 100 ? -18.054 -2.224 -1.854 1.00 94.94 100 ASP A CA 1
ATOM 809 C C . ASP A 1 100 ? -16.778 -1.944 -2.670 1.00 94.94 100 ASP A C 1
ATOM 811 O O . ASP A 1 100 ? -16.853 -1.800 -3.889 1.00 94.94 100 ASP A O 1
ATOM 815 N N . TRP A 1 101 ? -15.603 -1.911 -2.027 1.00 94.25 101 TRP A N 1
ATOM 816 C CA . TRP A 1 101 ? -14.318 -1.497 -2.613 1.00 94.25 101 TRP A CA 1
ATOM 817 C C . TRP A 1 101 ? -13.954 -2.199 -3.930 1.00 94.25 101 TRP A C 1
ATOM 819 O O . TRP A 1 101 ? -13.277 -1.616 -4.775 1.00 94.25 101 TRP A O 1
ATOM 829 N N . LYS A 1 102 ? -14.399 -3.449 -4.119 1.00 93.12 102 LYS A N 1
ATOM 830 C CA . LYS A 1 102 ? -14.167 -4.212 -5.353 1.00 93.12 102 LYS A CA 1
ATOM 831 C C . LYS A 1 102 ? -14.887 -3.588 -6.544 1.00 93.12 102 LYS A C 1
ATOM 833 O O . LYS A 1 102 ? -14.313 -3.493 -7.624 1.00 93.12 102 LYS A O 1
ATOM 838 N N . GLU A 1 103 ? -16.131 -3.166 -6.365 1.00 93.88 103 GLU A N 1
ATOM 839 C CA . GLU A 1 103 ? -16.951 -2.579 -7.434 1.00 93.88 103 GLU A CA 1
ATOM 840 C C . GLU A 1 103 ? -16.880 -1.050 -7.453 1.00 93.88 103 GLU A C 1
ATOM 842 O O . GLU A 1 103 ? -17.281 -0.422 -8.430 1.00 93.88 103 GLU A O 1
ATOM 847 N N . ASN A 1 104 ? -16.323 -0.455 -6.398 1.00 94.00 104 ASN A N 1
ATOM 848 C CA . ASN A 1 104 ? -16.217 0.981 -6.215 1.00 94.00 104 ASN A CA 1
ATOM 849 C C . ASN A 1 104 ? -14.789 1.389 -5.794 1.00 94.00 104 ASN A C 1
ATOM 851 O O . ASN A 1 104 ? -14.549 1.692 -4.624 1.00 94.00 104 ASN A O 1
ATOM 855 N N . PRO A 1 105 ? -13.819 1.452 -6.729 1.00 93.81 105 PRO A N 1
ATOM 856 C CA . PRO A 1 105 ? -12.461 1.913 -6.424 1.00 93.81 105 PRO A CA 1
ATOM 857 C C . PRO A 1 105 ? -12.421 3.303 -5.770 1.00 93.81 105 PRO A C 1
ATOM 859 O O . PRO A 1 105 ? -11.537 3.586 -4.961 1.00 93.81 105 PRO A O 1
ATOM 862 N N . ALA A 1 106 ? -13.408 4.161 -6.052 1.00 95.06 106 ALA A N 1
ATOM 863 C CA . ALA A 1 106 ? -13.504 5.486 -5.452 1.00 95.06 106 ALA A CA 1
ATOM 864 C C . ALA A 1 106 ? -13.775 5.439 -3.937 1.00 95.06 106 ALA A C 1
ATOM 866 O O . ALA A 1 106 ? -13.282 6.311 -3.218 1.00 95.06 106 ALA A O 1
ATOM 867 N N . SER A 1 107 ? -14.495 4.432 -3.420 1.00 96.25 107 SER A N 1
ATOM 868 C CA . SER A 1 107 ? -14.689 4.288 -1.971 1.00 96.25 107 SER A CA 1
ATOM 869 C C . SER A 1 107 ? -13.383 3.909 -1.273 1.00 96.25 107 SER A C 1
ATOM 871 O O . SER A 1 107 ? -13.058 4.496 -0.238 1.00 96.25 107 SER A O 1
ATOM 873 N N . PHE A 1 108 ? -12.576 3.022 -1.869 1.00 95.56 108 PHE A N 1
ATOM 874 C CA . PHE A 1 108 ? -11.220 2.737 -1.389 1.00 95.56 108 PHE A CA 1
ATOM 875 C C . PHE A 1 108 ? -10.370 4.015 -1.435 1.00 95.56 108 PHE A C 1
ATOM 877 O O . PHE A 1 108 ? -9.820 4.436 -0.416 1.00 95.56 108 PHE A O 1
ATOM 884 N N . ALA A 1 109 ? -10.314 4.699 -2.577 1.00 94.31 109 ALA A N 1
ATOM 885 C CA . ALA A 1 109 ? -9.509 5.907 -2.714 1.00 94.31 109 ALA A CA 1
ATOM 886 C C . ALA A 1 109 ? -9.912 6.995 -1.698 1.00 94.31 109 ALA A C 1
ATOM 888 O O . ALA A 1 109 ? -9.050 7.698 -1.165 1.00 94.31 109 ALA A O 1
ATOM 889 N N . LYS A 1 110 ? -11.209 7.113 -1.384 1.00 96.19 110 LYS A N 1
ATOM 890 C CA . LYS A 1 110 ? -11.724 7.980 -0.318 1.00 96.19 110 LYS A CA 1
ATOM 891 C C . LYS A 1 110 ? -11.230 7.540 1.062 1.00 96.19 110 LYS A C 1
ATOM 893 O O . LYS A 1 110 ? -10.648 8.364 1.762 1.00 96.19 110 LYS A O 1
ATOM 898 N N . PHE A 1 111 ? -11.400 6.266 1.426 1.00 96.88 111 PHE A N 1
ATOM 899 C CA . PHE A 1 111 ? -10.923 5.729 2.706 1.00 96.88 111 PHE A CA 1
ATOM 900 C C . PHE A 1 111 ? -9.435 6.006 2.905 1.00 96.88 111 PHE A C 1
ATOM 902 O O . PHE A 1 111 ? -9.026 6.489 3.958 1.00 96.88 111 PHE A O 1
ATOM 909 N N . ALA A 1 112 ? -8.626 5.723 1.883 1.00 94.75 112 ALA A N 1
ATOM 910 C CA . ALA A 1 112 ? -7.195 5.942 1.949 1.00 94.75 112 ALA A CA 1
ATOM 911 C C . ALA A 1 112 ? -6.895 7.417 2.226 1.00 94.75 112 ALA A C 1
ATOM 913 O O . ALA A 1 112 ? -6.223 7.703 3.207 1.00 94.75 112 ALA A O 1
ATOM 914 N N . ARG A 1 113 ? -7.468 8.349 1.450 1.00 94.44 113 ARG A N 1
ATOM 915 C CA . ARG A 1 113 ? -7.304 9.801 1.653 1.00 94.44 113 ARG A CA 1
ATOM 916 C C . ARG A 1 113 ? -7.706 10.271 3.053 1.00 94.44 113 ARG A C 1
ATOM 918 O O . ARG A 1 113 ? -7.010 11.107 3.618 1.00 94.44 113 ARG A O 1
ATOM 925 N N . GLU A 1 114 ? -8.792 9.744 3.611 1.00 96.62 114 GLU A N 1
ATOM 926 C CA . GLU A 1 114 ? -9.252 10.084 4.969 1.00 96.62 114 GLU A CA 1
ATOM 927 C C . GLU A 1 114 ? -8.290 9.589 6.059 1.00 96.62 114 GLU A C 1
ATOM 929 O O . GLU A 1 114 ? -8.168 10.217 7.107 1.00 96.62 114 GLU A O 1
ATOM 934 N N . HIS A 1 115 ? -7.558 8.509 5.786 1.00 96.75 115 HIS A N 1
ATOM 935 C CA . HIS A 1 115 ? -6.560 7.918 6.680 1.00 96.75 115 HIS A CA 1
ATOM 936 C C . HIS A 1 115 ? -5.116 8.282 6.284 1.00 96.75 115 HIS A C 1
ATOM 938 O O . HIS A 1 115 ? -4.160 7.650 6.748 1.00 96.75 115 HIS A O 1
ATOM 944 N N . ALA A 1 116 ? -4.942 9.286 5.415 1.00 93.88 116 ALA A N 1
ATOM 945 C CA . ALA A 1 116 ? -3.640 9.748 4.953 1.00 93.88 116 ALA A CA 1
ATOM 946 C C . ALA A 1 116 ? -2.862 10.417 6.090 1.00 93.88 116 ALA A C 1
ATOM 948 O O . ALA A 1 116 ? -3.253 11.472 6.588 1.00 93.88 116 ALA A O 1
ATOM 949 N N . ALA A 1 117 ? -1.704 9.866 6.440 1.00 92.75 117 ALA A N 1
ATOM 950 C CA . ALA A 1 117 ? -0.733 10.555 7.275 1.00 92.75 117 ALA A CA 1
ATOM 951 C C . ALA A 1 117 ? 0.240 11.333 6.380 1.00 92.75 117 ALA A C 1
ATOM 953 O O . ALA A 1 117 ? 1.018 10.742 5.628 1.00 92.75 117 ALA A O 1
ATOM 954 N N . GLN A 1 118 ? 0.199 12.667 6.444 1.00 87.56 118 GLN A N 1
ATOM 955 C CA . GLN A 1 118 ? 1.143 13.493 5.694 1.00 87.56 118 GLN A CA 1
ATOM 956 C C . GLN A 1 118 ? 2.542 13.391 6.318 1.00 87.56 118 GLN A C 1
ATOM 958 O O . GLN A 1 118 ? 2.695 13.674 7.510 1.00 87.56 118 GLN A O 1
ATOM 963 N N . PRO A 1 119 ? 3.575 13.016 5.543 1.00 85.06 119 PRO A N 1
ATOM 964 C CA . PRO A 1 119 ? 4.933 12.994 6.059 1.00 85.06 119 PRO A CA 1
ATOM 965 C C . PRO A 1 119 ? 5.409 14.425 6.336 1.00 85.06 119 PRO A C 1
ATOM 967 O O . PRO A 1 119 ? 5.212 15.327 5.520 1.00 85.06 119 PRO A O 1
ATOM 970 N N . PHE A 1 120 ? 6.088 14.632 7.468 1.00 89.56 120 PHE A N 1
ATOM 971 C CA . PHE A 1 120 ? 6.728 15.920 7.763 1.00 89.56 120 PHE A CA 1
ATOM 972 C C . PHE A 1 120 ? 7.943 16.179 6.849 1.00 89.56 120 PHE A C 1
ATOM 974 O O . PHE A 1 120 ? 8.289 17.329 6.587 1.00 89.56 120 PHE A O 1
ATOM 981 N N . MET A 1 121 ? 8.590 15.110 6.366 1.00 87.00 121 MET A N 1
ATOM 982 C CA . MET A 1 121 ? 9.720 15.136 5.438 1.00 87.00 121 MET A CA 1
ATOM 983 C C . MET A 1 121 ? 9.705 13.879 4.566 1.00 87.00 121 MET A C 1
ATOM 985 O O . MET A 1 121 ? 9.441 12.782 5.052 1.00 87.00 121 MET A O 1
ATOM 989 N N . GLU A 1 122 ? 10.043 14.044 3.289 1.00 85.25 122 GLU A N 1
ATOM 990 C CA . GLU A 1 122 ? 10.253 12.956 2.338 1.00 85.25 122 GLU A CA 1
ATOM 991 C C . GLU A 1 122 ? 11.466 13.286 1.460 1.00 85.25 122 GLU A C 1
ATOM 993 O O . GLU A 1 122 ? 11.675 14.450 1.102 1.00 85.25 122 GLU A O 1
ATOM 998 N N . TYR A 1 123 ? 12.269 12.272 1.146 1.00 86.69 123 TYR A N 1
ATOM 999 C CA . TYR A 1 123 ? 13.441 12.383 0.286 1.00 86.69 123 TYR A CA 1
ATOM 1000 C C . TYR A 1 123 ? 13.537 11.152 -0.614 1.00 86.69 123 TYR A C 1
ATOM 1002 O O . TYR A 1 123 ? 13.545 10.024 -0.119 1.00 86.69 123 TYR A O 1
ATOM 1010 N N . ALA A 1 124 ? 13.638 11.386 -1.919 1.00 86.69 124 ALA A N 1
ATOM 1011 C CA . ALA A 1 124 ? 13.933 10.365 -2.909 1.00 86.69 124 ALA A CA 1
ATOM 1012 C C . ALA A 1 124 ? 15.257 10.700 -3.604 1.00 86.69 124 ALA A C 1
ATOM 1014 O O . ALA A 1 124 ? 15.394 11.779 -4.178 1.00 86.69 124 ALA A O 1
ATOM 1015 N N . GLU A 1 125 ? 16.215 9.770 -3.561 1.00 88.25 125 GLU A N 1
ATOM 1016 C CA . GLU A 1 125 ? 17.524 9.914 -4.222 1.00 88.25 125 GLU A CA 1
ATOM 1017 C C . GLU A 1 125 ? 17.373 9.986 -5.752 1.00 88.25 125 GLU A C 1
ATOM 1019 O O . GLU A 1 125 ? 18.049 10.761 -6.423 1.00 88.25 125 GLU A O 1
ATOM 1024 N N . TYR A 1 126 ? 16.436 9.200 -6.295 1.00 88.25 126 TYR A N 1
ATOM 1025 C CA . TYR A 1 126 ? 16.150 9.090 -7.727 1.00 88.25 126 TYR A CA 1
ATOM 1026 C C . TYR A 1 126 ? 14.639 9.257 -7.977 1.00 88.25 126 TYR A C 1
ATOM 1028 O O . TYR A 1 1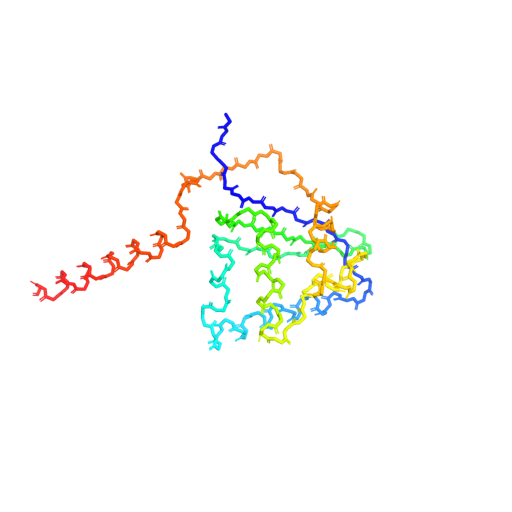26 ? 13.960 8.284 -8.295 1.00 88.25 126 TYR A O 1
ATOM 1036 N N . PRO A 1 127 ? 14.080 10.465 -7.791 1.00 84.19 127 PRO A N 1
ATOM 1037 C CA . PRO A 1 127 ? 12.630 10.711 -7.836 1.00 84.19 127 PRO A CA 1
ATOM 1038 C C . PRO A 1 127 ? 11.989 10.399 -9.195 1.00 84.19 127 PRO A C 1
ATOM 1040 O O . PRO A 1 127 ? 10.812 10.054 -9.245 1.00 84.19 127 PRO A O 1
ATOM 1043 N N . ASP A 1 128 ? 12.761 10.535 -10.274 1.00 85.25 128 ASP A N 1
ATOM 1044 C CA . ASP A 1 128 ? 12.287 10.413 -11.654 1.00 85.25 128 ASP A CA 1
ATOM 1045 C C . ASP A 1 128 ? 12.570 9.029 -12.254 1.00 85.25 128 ASP A C 1
ATOM 1047 O O . ASP A 1 128 ? 12.118 8.738 -13.358 1.00 85.25 128 ASP A O 1
ATOM 1051 N N . ALA A 1 129 ? 13.324 8.176 -11.550 1.00 89.50 129 ALA A N 1
ATOM 1052 C CA . ALA A 1 129 ? 13.588 6.818 -11.999 1.00 89.50 129 ALA A CA 1
ATOM 1053 C C . ALA A 1 129 ? 12.379 5.938 -11.691 1.00 89.50 129 ALA A C 1
ATOM 1055 O O . ALA A 1 129 ? 11.954 5.836 -10.543 1.00 89.50 129 ALA A O 1
ATOM 1056 N N . THR A 1 130 ? 11.860 5.260 -12.707 1.00 89.81 130 THR A N 1
ATOM 1057 C CA . THR A 1 130 ? 10.735 4.332 -12.567 1.00 89.81 130 THR A CA 1
ATOM 1058 C C . THR A 1 130 ? 11.197 2.928 -12.192 1.00 89.81 130 THR A C 1
ATOM 1060 O O . THR A 1 130 ? 12.310 2.508 -12.530 1.00 89.81 130 THR A O 1
ATOM 1063 N N . GLY A 1 131 ? 10.322 2.135 -11.568 1.00 86.31 131 GLY A N 1
ATOM 1064 C CA . GLY A 1 131 ? 10.615 0.724 -11.293 1.00 86.31 131 GLY A CA 1
ATOM 1065 C C . GLY A 1 131 ? 10.939 -0.053 -12.579 1.00 86.31 131 GLY A C 1
ATOM 1066 O O . GLY A 1 131 ? 11.823 -0.913 -12.608 1.00 86.31 131 GLY A O 1
ATOM 1067 N N . VAL A 1 132 ? 10.292 0.316 -13.691 1.00 87.75 132 VAL A N 1
ATOM 1068 C CA . VAL A 1 132 ? 10.555 -0.245 -15.026 1.00 87.75 132 VAL A CA 1
ATOM 1069 C C . VAL A 1 132 ? 11.970 0.077 -15.514 1.00 87.75 132 VAL A C 1
ATOM 1071 O O . VAL A 1 132 ? 12.646 -0.804 -16.053 1.00 87.75 132 VAL A O 1
ATOM 1074 N N . GLU A 1 133 ? 12.433 1.316 -15.352 1.00 91.62 133 GLU A N 1
ATOM 1075 C CA . GLU A 1 133 ? 13.793 1.719 -15.728 1.00 91.62 133 GLU A CA 1
ATOM 1076 C C . GLU A 1 133 ? 14.846 1.028 -14.870 1.00 91.62 133 GLU A C 1
ATOM 1078 O O . GLU A 1 133 ? 15.831 0.534 -15.421 1.00 91.62 133 GLU A O 1
ATOM 1083 N N . VAL A 1 134 ? 14.608 0.895 -13.562 1.00 90.06 134 VAL A N 1
ATOM 1084 C CA . VAL A 1 134 ? 15.498 0.152 -12.657 1.00 90.06 134 VAL A CA 1
ATOM 1085 C C . VAL A 1 134 ? 15.644 -1.298 -13.123 1.00 90.06 134 VAL A C 1
ATOM 1087 O O . VAL A 1 134 ? 16.761 -1.785 -13.306 1.00 90.06 134 VAL A O 1
ATOM 1090 N N . VAL A 1 135 ? 14.534 -1.987 -13.408 1.00 88.50 135 VAL A N 1
ATOM 1091 C CA . VAL A 1 135 ? 14.570 -3.371 -13.912 1.00 88.50 135 VAL A CA 1
ATOM 1092 C C . VAL A 1 135 ? 15.295 -3.463 -15.260 1.00 88.50 135 VAL A C 1
ATOM 1094 O O . VAL A 1 135 ? 16.083 -4.388 -15.472 1.00 88.50 135 VAL A O 1
ATOM 1097 N N . LYS A 1 136 ? 15.072 -2.515 -16.181 1.00 91.81 136 LYS A N 1
ATOM 1098 C CA . LYS A 1 136 ? 15.787 -2.466 -17.470 1.00 91.81 136 LYS A CA 1
ATOM 1099 C C . LYS A 1 136 ? 17.293 -2.274 -17.275 1.00 91.81 136 LYS A C 1
ATOM 1101 O O . LYS A 1 136 ? 18.071 -3.017 -17.871 1.00 91.81 136 LYS A O 1
ATOM 1106 N N . ALA A 1 137 ? 17.705 -1.335 -16.427 1.00 94.31 137 ALA A N 1
ATOM 1107 C CA . ALA A 1 137 ? 19.111 -1.068 -16.139 1.00 94.31 137 ALA A CA 1
ATOM 1108 C C . ALA A 1 137 ? 19.807 -2.295 -15.528 1.00 94.31 137 ALA A C 1
ATOM 1110 O O . ALA A 1 137 ? 20.913 -2.652 -15.938 1.00 94.31 137 ALA A O 1
ATOM 1111 N N . LEU A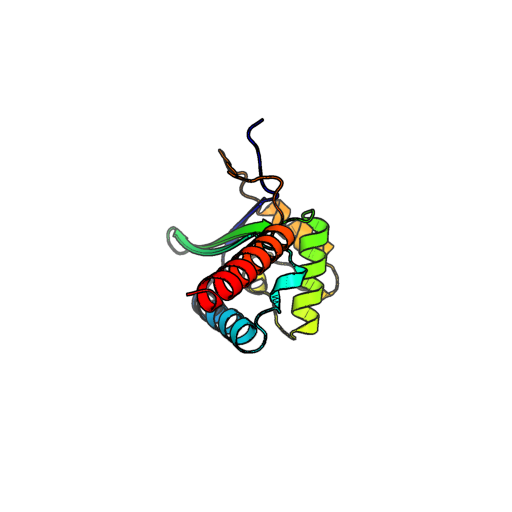 1 138 ? 19.133 -3.002 -14.614 1.00 93.50 138 LEU A N 1
ATOM 1112 C CA . LEU A 1 138 ? 19.647 -4.242 -14.028 1.00 93.50 138 LEU A CA 1
ATOM 1113 C C . LEU A 1 138 ? 19.830 -5.352 -15.070 1.00 93.50 138 LEU A C 1
ATOM 1115 O O . LEU A 1 138 ? 20.836 -6.060 -15.029 1.00 93.50 138 LEU A O 1
ATOM 1119 N N . LYS A 1 139 ? 18.911 -5.482 -16.035 1.00 94.50 139 LYS A N 1
ATOM 1120 C CA . LYS A 1 139 ? 19.051 -6.443 -17.143 1.00 94.50 139 LYS A CA 1
ATOM 1121 C C . LYS A 1 139 ? 20.259 -6.130 -18.023 1.00 94.50 139 LYS A C 1
ATOM 1123 O O . LYS A 1 139 ? 21.018 -7.041 -18.340 1.00 94.50 139 LYS A O 1
ATOM 1128 N N . VAL A 1 140 ? 20.462 -4.858 -18.376 1.00 97.38 140 VAL A N 1
ATOM 1129 C CA . VAL A 1 140 ? 21.632 -4.423 -19.160 1.00 97.38 140 VAL A CA 1
ATOM 1130 C C . VAL A 1 140 ? 22.926 -4.718 -18.404 1.00 97.38 140 VAL A C 1
ATOM 1132 O O . VAL A 1 140 ? 23.834 -5.322 -18.970 1.00 97.38 140 VAL A O 1
ATOM 1135 N N . LYS A 1 141 ? 22.992 -4.362 -17.113 1.00 96.88 141 LYS A N 1
ATOM 1136 C CA . LYS A 1 141 ? 24.144 -4.668 -16.255 1.00 96.88 141 LYS A CA 1
ATOM 1137 C C . LYS A 1 141 ? 24.439 -6.170 -16.236 1.00 96.88 141 LYS A C 1
ATOM 1139 O O . LYS A 1 141 ? 25.583 -6.558 -16.427 1.00 96.88 141 LYS A O 1
ATOM 1144 N N . CYS A 1 142 ? 23.418 -7.000 -16.020 1.00 96.38 142 CYS A N 1
ATOM 1145 C CA . CYS A 1 142 ? 23.570 -8.452 -15.953 1.00 96.38 142 CYS A CA 1
ATOM 1146 C C . CYS A 1 142 ? 24.093 -9.031 -17.274 1.00 96.38 142 CYS A C 1
ATOM 1148 O O . CYS A 1 142 ? 25.075 -9.766 -17.258 1.00 96.38 142 CYS A O 1
ATOM 1150 N N . ALA A 1 143 ? 23.510 -8.636 -18.410 1.00 97.00 143 ALA A N 1
ATOM 1151 C CA . ALA A 1 143 ? 23.959 -9.087 -19.726 1.00 97.00 143 ALA A CA 1
ATOM 1152 C C . ALA A 1 143 ? 25.413 -8.680 -20.018 1.00 97.00 143 ALA A C 1
ATOM 1154 O O . ALA A 1 143 ? 26.186 -9.486 -20.533 1.00 97.00 143 ALA A O 1
ATOM 1155 N N . LEU A 1 144 ? 25.799 -7.452 -19.651 1.00 97.38 144 LEU A N 1
ATOM 1156 C CA . LEU A 1 144 ? 27.171 -6.976 -19.812 1.00 97.38 144 LEU A CA 1
ATOM 1157 C C . LEU A 1 144 ? 28.152 -7.751 -18.924 1.00 97.38 144 LEU A C 1
ATOM 1159 O O . LEU A 1 144 ? 29.215 -8.136 -19.399 1.00 97.38 144 LEU A O 1
ATOM 1163 N N . SER A 1 145 ? 27.796 -8.012 -17.662 1.00 96.94 145 SER A N 1
ATOM 1164 C CA . SER A 1 145 ? 28.608 -8.845 -16.767 1.00 96.94 145 SER A CA 1
ATOM 1165 C C . SER A 1 145 ? 28.806 -10.248 -17.338 1.00 96.94 145 SER A C 1
ATOM 1167 O O . SER A 1 145 ? 29.941 -10.687 -17.458 1.00 96.94 145 SER A O 1
ATOM 1169 N N . THR A 1 146 ? 27.735 -10.906 -17.795 1.00 97.38 146 THR A N 1
ATOM 1170 C CA . THR A 1 146 ? 27.832 -12.236 -18.417 1.00 97.38 146 THR A CA 1
ATOM 1171 C C . THR A 1 146 ? 28.725 -12.238 -19.657 1.00 97.38 146 THR A C 1
ATOM 1173 O O . THR A 1 146 ? 29.499 -13.170 -19.846 1.00 97.38 146 THR A O 1
ATOM 1176 N N . MET A 1 147 ? 28.642 -11.201 -20.496 1.00 97.19 147 MET A N 1
ATOM 1177 C CA . MET A 1 147 ? 29.522 -11.064 -21.659 1.00 97.19 147 MET A CA 1
ATOM 1178 C C . MET A 1 147 ? 30.995 -10.959 -21.241 1.00 97.19 147 MET A C 1
ATOM 1180 O O . MET A 1 147 ? 31.838 -11.624 -21.832 1.00 97.19 147 MET A O 1
ATOM 1184 N N . LEU A 1 148 ? 31.305 -10.145 -20.225 1.00 97.06 148 LEU A N 1
ATOM 1185 C CA . LEU A 1 148 ? 32.674 -9.966 -19.732 1.00 97.06 148 LEU A CA 1
ATOM 1186 C C . LEU A 1 148 ? 33.236 -11.248 -19.104 1.00 97.06 148 LEU A C 1
ATOM 1188 O O . LEU A 1 148 ? 34.396 -11.568 -19.348 1.00 97.06 148 LEU A O 1
ATOM 1192 N N . ASP A 1 149 ? 32.419 -11.996 -18.360 1.00 96.56 149 ASP A N 1
ATOM 1193 C CA . ASP A 1 149 ? 32.824 -13.271 -17.753 1.00 96.56 149 ASP A CA 1
ATOM 1194 C C . ASP A 1 149 ? 33.199 -14.323 -18.814 1.00 96.56 149 ASP A C 1
ATOM 1196 O O . ASP A 1 149 ? 34.083 -15.141 -18.590 1.00 96.56 149 ASP A O 1
ATOM 1200 N N . GLN A 1 150 ? 32.563 -14.293 -19.992 1.00 94.94 150 GLN A N 1
ATOM 1201 C CA . GLN A 1 150 ? 32.871 -15.196 -21.113 1.00 94.94 150 GLN A CA 1
ATOM 1202 C C . GLN A 1 150 ? 34.141 -14.815 -21.892 1.00 94.94 150 GLN A C 1
ATOM 1204 O O . GLN A 1 150 ? 34.576 -15.578 -22.753 1.00 94.94 150 GLN A O 1
ATOM 1209 N N . MET A 1 151 ? 34.709 -13.631 -21.640 1.00 93.00 151 MET A N 1
ATOM 1210 C CA . MET A 1 151 ? 35.928 -13.140 -22.296 1.00 93.00 151 MET A CA 1
ATOM 1211 C C . MET A 1 151 ? 37.205 -13.403 -21.477 1.00 93.00 151 MET A C 1
ATOM 1213 O O . MET A 1 151 ? 38.286 -13.010 -21.922 1.00 93.00 151 MET A O 1
ATOM 1217 N N . GLN A 1 152 ? 37.082 -14.021 -20.298 1.00 75.25 152 GLN A N 1
ATOM 1218 C CA . GLN A 1 152 ? 38.190 -14.447 -19.433 1.00 75.25 152 GLN A CA 1
ATOM 1219 C C . GLN A 1 152 ? 38.560 -15.910 -19.687 1.00 75.25 152 GLN A C 1
ATOM 1221 O O . GLN A 1 152 ? 39.774 -16.207 -19.620 1.00 75.25 152 GLN A O 1
#

pLDDT: mean 91.44, std 8.11, range [44.75, 98.31]

Organism: Sorangium cellulosum (strain So ce56) (NCBI:txid448385)

Foldseek 3Di:
DAQFFQKFKFKFWFAQPCVVVLVCVVVVVVVCCVVPVCLCVLLQWPDWDWDWDDDPSIIMIIIMTGHHDHPLSNLVSVLVSCVVVVHDDSCVRTPPQDPCCNVCSPSNSVNRVVRTDDDPDHHDPCRPQTPVNVVVVVVVVVVVVVVVVVVD

Mean predicted aligned error: 4.42 Å

Solvent-accessible surface area (backbone atoms only — not comparable to full-atom values): 8781 Å² total; per-residue (Å²): 130,75,50,57,53,52,64,50,34,36,52,47,46,44,36,89,92,36,64,65,58,60,60,52,46,54,56,55,55,51,49,49,38,71,80,33,79,62,69,65,56,84,49,36,52,73,47,77,45,81,48,73,53,73,58,88,94,45,44,36,37,38,38,39,41,31,31,69,58,57,71,66,60,39,42,46,45,47,41,51,47,30,60,75,70,75,48,82,64,76,57,75,47,29,65,86,50,58,90,56,29,79,87,32,44,64,51,42,52,47,50,47,61,75,28,50,53,82,73,95,73,74,81,36,98,60,44,85,63,40,49,68,55,52,54,50,52,50,51,54,52,51,53,52,49,54,54,55,65,75,73,111